Protein AF-A0A7H4MZ09-F1 (afdb_monomer)

Radius of gyration: 12.64 Å; Cα contacts (8 Å, |Δi|>4): 86; chains: 1; bounding box: 28×29×30 Å

Foldseek 3Di:
DDPVVQQPQQADPVRDAQEAELQCVVPDPPCPVVVVVLVCQVVVVVVGHREYEYEPVVCVVRVPSPPHSYYRYDDD

Sequence (76 aa):
MSKERRLSRIFAKDGKSVTLALDGYYFSSKTNGIDNTINQLPALVESGLDCALVTYGMLKKFPRSFQLRSRCITRR

Structure (mmCIF, N/CA/C/O backbone):
data_AF-A0A7H4MZ09-F1
#
_entry.id   AF-A0A7H4MZ09-F1
#
loop_
_atom_site.group_PDB
_atom_site.id
_atom_site.type_symbol
_atom_site.label_atom_id
_atom_site.label_alt_id
_atom_site.label_comp_id
_atom_site.label_asym_id
_atom_site.label_entity_id
_atom_site.label_seq_id
_atom_site.pdbx_PDB_ins_code
_atom_site.Cartn_x
_atom_site.Cartn_y
_atom_site.Cartn_z
_atom_site.occupancy
_atom_site.B_iso_or_equiv
_atom_site.auth_seq_id
_atom_site.auth_comp_id
_atom_site.auth_asym_id
_atom_site.auth_atom_id
_atom_site.pdbx_PDB_model_num
ATOM 1 N N . MET A 1 1 ? -9.984 19.295 2.635 1.00 60.75 1 MET A N 1
ATOM 2 C CA . MET A 1 1 ? -9.681 17.878 2.972 1.00 60.75 1 MET A CA 1
ATOM 3 C C . MET A 1 1 ? -8.786 17.844 4.205 1.00 60.75 1 MET A C 1
ATOM 5 O O . MET A 1 1 ? -7.590 18.116 4.088 1.00 60.75 1 MET A O 1
ATOM 9 N N . SER A 1 2 ? -9.358 17.573 5.380 1.00 89.25 2 SER A N 1
ATOM 10 C CA . SER A 1 2 ? -8.608 17.594 6.641 1.00 89.25 2 SER A CA 1
ATOM 11 C C . SER A 1 2 ? -7.577 16.453 6.713 1.00 89.25 2 SER A C 1
ATOM 13 O O . SER A 1 2 ? -7.585 15.535 5.879 1.00 89.25 2 SER A O 1
ATOM 15 N N . LYS A 1 3 ? -6.623 16.544 7.644 1.00 88.81 3 LYS A N 1
ATOM 16 C CA . LYS A 1 3 ? -5.606 15.499 7.848 1.00 88.81 3 LYS A CA 1
ATOM 17 C C . LYS A 1 3 ? -6.237 14.255 8.474 1.00 88.81 3 LYS A C 1
ATOM 19 O O . LYS A 1 3 ? -5.928 13.149 8.038 1.00 88.81 3 LYS A O 1
ATOM 24 N N . GLU A 1 4 ? -7.196 14.434 9.379 1.00 90.25 4 GLU A N 1
ATOM 25 C CA . GLU A 1 4 ? -7.900 13.343 10.063 1.00 90.25 4 GLU A CA 1
ATOM 26 C C . GLU A 1 4 ? -8.620 12.436 9.058 1.00 90.25 4 GLU A C 1
ATOM 28 O O . GLU A 1 4 ? -8.463 11.219 9.096 1.00 90.25 4 GLU A O 1
ATOM 33 N N . ARG A 1 5 ? -9.319 13.016 8.069 1.00 89.25 5 ARG A N 1
ATOM 34 C CA . ARG A 1 5 ? -10.005 12.242 7.018 1.00 89.25 5 ARG A CA 1
ATOM 35 C C . ARG A 1 5 ? -9.050 11.438 6.126 1.00 89.25 5 ARG A C 1
ATOM 37 O O . ARG A 1 5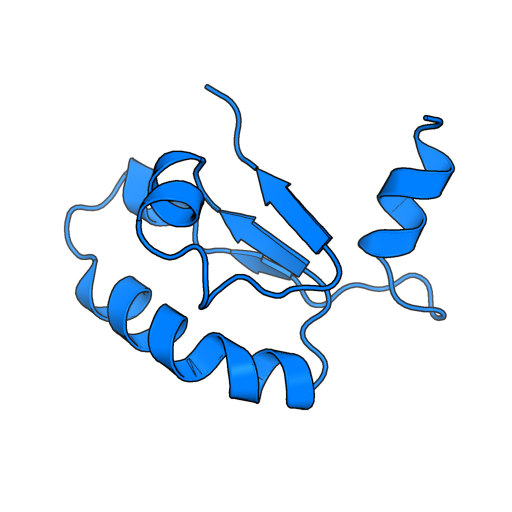 ? -9.461 10.456 5.515 1.00 89.25 5 ARG A O 1
ATOM 44 N N . ARG A 1 6 ? -7.796 11.873 5.970 1.00 90.19 6 ARG A N 1
ATOM 45 C CA . ARG A 1 6 ? -6.782 11.121 5.209 1.00 90.19 6 ARG A CA 1
AT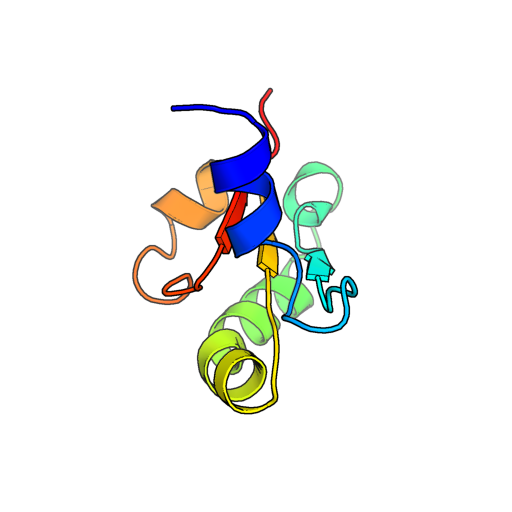OM 4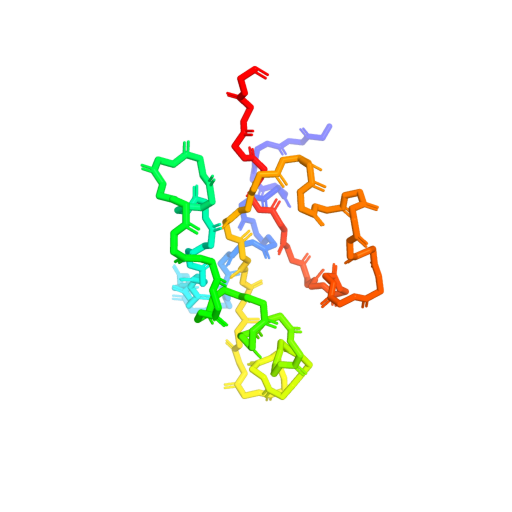6 C C . ARG A 1 6 ? -6.220 9.974 6.038 1.00 90.19 6 ARG A C 1
ATOM 48 O O . ARG A 1 6 ? -6.103 8.871 5.518 1.00 90.19 6 ARG A O 1
ATOM 55 N N . LEU A 1 7 ? -5.936 10.229 7.312 1.00 91.00 7 LEU A N 1
ATOM 56 C CA . LEU A 1 7 ? -5.433 9.223 8.244 1.00 91.00 7 LEU A CA 1
ATOM 57 C C . LEU A 1 7 ? -6.459 8.110 8.490 1.00 91.00 7 LEU A C 1
ATOM 59 O O . LEU A 1 7 ? -6.085 6.943 8.484 1.00 91.00 7 LEU A O 1
ATOM 63 N N . SER A 1 8 ? -7.753 8.431 8.577 1.00 90.62 8 SER A N 1
ATOM 64 C CA . SER A 1 8 ? -8.818 7.430 8.765 1.00 90.62 8 SER A CA 1
ATOM 65 C C . SER A 1 8 ? -8.990 6.446 7.604 1.00 90.62 8 SER A C 1
ATOM 67 O O . SER A 1 8 ? -9.733 5.475 7.720 1.00 90.62 8 SER A O 1
ATOM 69 N N . ARG A 1 9 ? -8.338 6.695 6.463 1.00 89.31 9 ARG A N 1
ATOM 70 C CA . ARG A 1 9 ? -8.286 5.743 5.351 1.00 89.31 9 ARG A CA 1
ATOM 71 C C . ARG A 1 9 ? -7.060 4.830 5.417 1.00 89.31 9 ARG A C 1
ATOM 73 O O . ARG A 1 9 ? -7.061 3.825 4.714 1.00 89.31 9 ARG A O 1
ATOM 80 N N . ILE A 1 10 ? -6.018 5.208 6.161 1.00 91.56 10 ILE A N 1
ATOM 81 C CA . ILE A 1 10 ? -4.769 4.444 6.321 1.00 91.56 10 ILE A CA 1
ATOM 82 C C . ILE A 1 10 ? -4.902 3.463 7.486 1.00 91.56 10 ILE A C 1
ATOM 84 O O . ILE A 1 10 ? -4.479 2.318 7.370 1.00 91.56 10 ILE A O 1
ATOM 88 N N . PHE A 1 11 ? -5.490 3.918 8.592 1.00 91.69 11 PHE A N 1
ATOM 89 C CA . PHE A 1 11 ? -5.707 3.099 9.778 1.00 91.69 11 PHE A CA 1
ATOM 90 C C . PHE A 1 11 ? -7.064 2.391 9.722 1.00 91.69 11 PHE A C 1
ATOM 92 O O . PHE A 1 11 ? -8.080 2.986 9.348 1.00 91.69 11 PHE A O 1
ATOM 99 N N . ALA A 1 12 ? -7.074 1.122 10.117 1.00 87.38 12 ALA A N 1
ATOM 100 C CA . ALA A 1 12 ? -8.266 0.336 10.373 1.00 87.38 12 ALA A CA 1
ATOM 101 C C . ALA A 1 12 ? -9.006 0.842 11.629 1.00 87.38 12 ALA A C 1
ATOM 103 O O . ALA A 1 12 ? -8.577 1.772 12.318 1.00 87.38 12 ALA A O 1
ATOM 104 N N . LYS A 1 13 ? -10.171 0.250 11.924 1.00 86.94 13 LYS A N 1
ATOM 105 C CA . LYS A 1 13 ? -11.040 0.690 13.035 1.00 86.94 13 LYS A CA 1
ATOM 106 C C . LYS A 1 13 ? -10.389 0.543 14.415 1.00 86.94 13 LYS A C 1
ATOM 108 O O . LYS A 1 13 ? -10.782 1.249 15.334 1.00 86.94 13 LYS A O 1
ATOM 113 N N . ASP A 1 14 ? -9.422 -0.358 14.548 1.00 90.88 14 ASP A N 1
ATOM 114 C CA . ASP A 1 14 ? -8.644 -0.586 15.768 1.00 90.88 14 ASP A CA 1
ATOM 115 C C . ASP A 1 14 ? -7.471 0.401 15.930 1.00 90.88 14 ASP A C 1
ATOM 117 O O . ASP A 1 14 ? -6.695 0.294 16.879 1.00 90.88 14 ASP A O 1
ATOM 121 N N . GLY A 1 15 ? -7.328 1.358 15.007 1.00 91.12 15 GLY A N 1
ATOM 122 C CA . GLY A 1 15 ? -6.251 2.344 15.010 1.00 91.12 15 GLY A CA 1
ATOM 123 C C . GLY A 1 15 ? -4.907 1.803 14.520 1.00 91.12 15 GLY A C 1
ATOM 124 O O . GLY A 1 15 ? -3.911 2.520 14.605 1.00 91.12 15 GLY A O 1
ATOM 125 N N . LYS A 1 16 ? -4.851 0.571 13.999 1.00 92.50 16 LYS A N 1
ATOM 126 C CA . LYS A 1 16 ? -3.638 -0.039 13.435 1.00 92.50 16 LYS A CA 1
ATOM 127 C C . LYS A 1 16 ? -3.699 -0.047 11.910 1.00 92.50 16 LYS A C 1
ATOM 129 O O . LYS A 1 16 ? -4.720 0.277 11.316 1.00 92.50 16 LYS A O 1
ATOM 134 N N . SER A 1 17 ? -2.573 -0.331 11.264 1.00 92.56 17 SER A N 1
ATOM 135 C CA . SER A 1 17 ? -2.499 -0.416 9.806 1.00 92.56 17 SER A CA 1
ATOM 136 C C . SER A 1 17 ? -1.480 -1.464 9.400 1.00 92.56 17 SER A C 1
ATOM 138 O O . SER A 1 17 ? -0.330 -1.413 9.846 1.00 92.56 17 SER A O 1
ATOM 140 N N . VAL A 1 18 ? -1.879 -2.377 8.521 1.00 92.69 18 VAL A N 1
ATOM 141 C CA . VAL A 1 18 ? -0.940 -3.205 7.766 1.00 92.69 18 VAL A CA 1
ATOM 142 C C . VAL A 1 18 ? -0.626 -2.463 6.472 1.00 92.69 18 VAL A C 1
ATOM 144 O O . VAL A 1 18 ? -1.470 -2.331 5.585 1.00 92.69 18 VAL A O 1
ATOM 147 N N . THR A 1 19 ? 0.595 -1.932 6.382 1.00 93.06 19 THR A N 1
ATOM 148 C CA . THR A 1 19 ? 1.054 -1.162 5.221 1.00 93.06 19 THR A CA 1
ATOM 149 C C . THR A 1 19 ? 2.135 -1.919 4.459 1.00 93.06 19 THR A C 1
ATOM 151 O O . THR A 1 19 ? 3.179 -2.253 5.013 1.00 93.06 19 THR A O 1
ATOM 154 N N . LEU A 1 20 ? 1.911 -2.134 3.163 1.00 91.88 20 LEU A N 1
ATOM 155 C CA . LEU A 1 20 ? 2.884 -2.7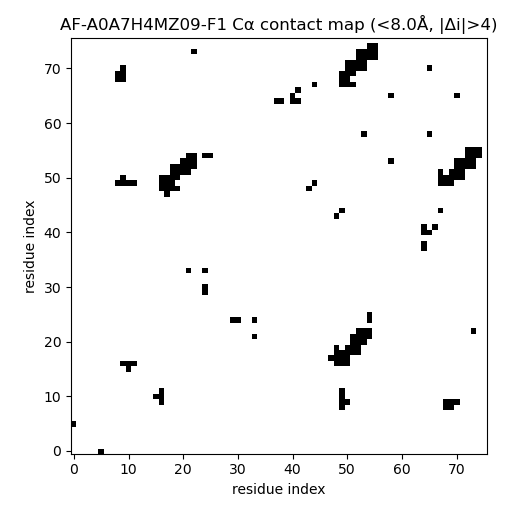43 2.260 1.00 91.88 20 LEU A CA 1
ATOM 156 C C . LEU A 1 20 ? 3.837 -1.672 1.716 1.00 91.88 20 LEU A C 1
ATOM 158 O O . LEU A 1 20 ? 3.404 -0.754 1.020 1.00 91.88 20 LEU A O 1
ATOM 162 N N . ALA A 1 21 ? 5.132 -1.790 2.000 1.00 90.31 21 ALA A N 1
ATOM 163 C CA . ALA A 1 21 ? 6.151 -0.868 1.498 1.00 90.31 21 ALA A CA 1
ATOM 164 C C . ALA A 1 21 ? 6.766 -1.379 0.185 1.00 90.31 21 ALA A C 1
ATOM 166 O O . ALA A 1 21 ? 7.471 -2.384 0.167 1.00 90.31 21 ALA A O 1
ATOM 167 N N . LEU A 1 22 ? 6.494 -0.679 -0.919 1.00 88.12 22 LEU A N 1
ATOM 168 C CA . LEU A 1 22 ? 7.018 -0.963 -2.261 1.00 88.12 22 LEU A CA 1
ATOM 169 C C . LEU A 1 22 ? 7.775 0.232 -2.864 1.00 88.12 22 LEU A C 1
ATOM 171 O O . LEU A 1 22 ? 8.035 0.275 -4.065 1.00 88.12 22 LEU A O 1
ATOM 175 N N . ASP A 1 23 ? 8.152 1.219 -2.059 1.00 83.88 23 ASP A N 1
ATOM 176 C CA . ASP A 1 23 ? 8.962 2.360 -2.490 1.00 83.88 23 ASP A CA 1
ATOM 177 C C . ASP A 1 23 ? 10.429 1.995 -2.782 1.00 83.88 23 ASP A C 1
ATOM 179 O O . ASP A 1 23 ? 11.180 2.827 -3.293 1.00 83.88 23 ASP A O 1
ATOM 183 N N . GLY A 1 24 ? 10.822 0.734 -2.565 1.00 76.75 24 GLY A N 1
ATOM 184 C CA . GLY A 1 24 ? 12.166 0.232 -2.849 1.00 76.75 24 GLY A CA 1
ATOM 185 C C . GLY A 1 24 ? 12.597 0.254 -4.317 1.00 76.75 24 GLY A C 1
ATOM 186 O O . GLY A 1 24 ? 13.795 0.226 -4.602 1.00 76.75 24 GLY A O 1
ATOM 187 N N . TYR A 1 25 ? 11.648 0.425 -5.246 1.00 69.62 25 TYR A N 1
ATOM 188 C CA . TYR A 1 25 ? 11.928 0.702 -6.665 1.00 69.62 25 TYR A CA 1
ATOM 189 C C . TYR A 1 25 ? 12.827 1.932 -6.859 1.00 69.62 25 TYR A C 1
ATOM 191 O O . TYR A 1 25 ? 13.461 2.087 -7.898 1.00 69.62 25 TYR A O 1
ATOM 199 N N . TYR A 1 26 ? 12.856 2.829 -5.872 1.00 68.19 26 TYR A N 1
ATOM 200 C CA . TYR A 1 26 ? 13.659 4.039 -5.917 1.00 68.19 26 TYR A CA 1
ATOM 201 C C . TYR A 1 26 ? 15.172 3.777 -5.797 1.00 68.19 26 TYR A C 1
ATOM 203 O O . TYR A 1 26 ? 15.954 4.481 -6.429 1.00 68.19 26 TYR A O 1
ATOM 211 N N . PHE A 1 27 ? 15.598 2.797 -4.994 1.00 72.69 27 PHE A N 1
ATOM 212 C CA . PHE A 1 27 ? 17.017 2.609 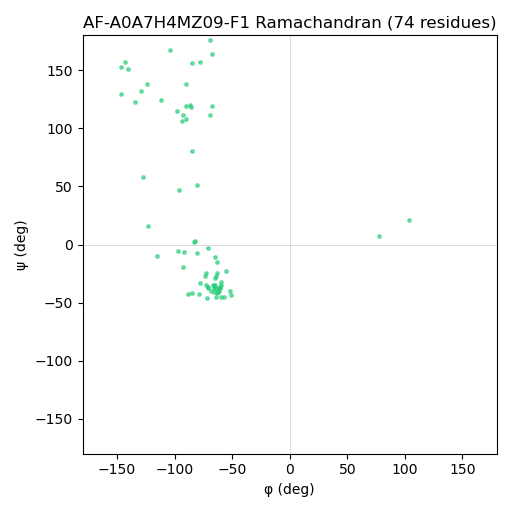-4.650 1.00 72.69 27 PHE A CA 1
ATOM 213 C C . PHE A 1 27 ? 17.624 1.301 -5.169 1.00 72.69 27 PHE A C 1
ATOM 215 O O . PHE A 1 27 ? 18.837 1.119 -5.086 1.00 72.69 27 PHE A O 1
ATOM 222 N N . SER A 1 28 ? 16.807 0.382 -5.688 1.00 73.06 28 SER A N 1
ATOM 223 C CA . SER A 1 28 ? 17.257 -0.930 -6.151 1.00 73.06 28 SER A CA 1
ATOM 224 C C . SER A 1 28 ? 16.758 -1.225 -7.560 1.00 73.06 28 SER A C 1
ATOM 226 O O . SER A 1 28 ? 15.570 -1.118 -7.849 1.00 73.06 28 SER A O 1
ATOM 228 N N . SER A 1 29 ? 17.670 -1.677 -8.421 1.00 67.81 29 SER A N 1
ATOM 229 C CA . SER A 1 29 ? 17.361 -2.200 -9.757 1.00 67.81 29 SER A CA 1
ATOM 230 C C . SER A 1 29 ? 16.867 -3.654 -9.739 1.00 67.81 29 SER A C 1
ATOM 232 O O . SER A 1 29 ? 16.416 -4.163 -10.762 1.00 67.81 29 SER A O 1
ATOM 234 N N . LYS A 1 30 ? 16.913 -4.340 -8.586 1.00 74.44 30 LYS A N 1
ATOM 235 C CA . LYS A 1 30 ? 16.380 -5.702 -8.420 1.00 74.44 30 LYS A CA 1
ATOM 236 C C . LYS A 1 30 ? 14.885 -5.647 -8.102 1.00 74.44 30 LYS A C 1
ATOM 238 O O . LYS A 1 30 ? 14.482 -5.767 -6.948 1.00 74.44 30 LYS A O 1
ATOM 243 N N . THR A 1 31 ? 14.065 -5.465 -9.132 1.00 72.06 31 THR A N 1
ATOM 244 C CA . THR A 1 31 ? 12.621 -5.212 -8.994 1.00 72.06 31 THR A CA 1
ATOM 245 C C . THR A 1 31 ? 11.741 -6.448 -9.145 1.00 72.06 31 THR A C 1
ATOM 247 O O . THR A 1 31 ? 10.546 -6.352 -8.883 1.00 72.06 31 THR A O 1
ATOM 250 N N . ASN A 1 32 ? 12.302 -7.615 -9.487 1.00 76.38 32 ASN A N 1
ATOM 251 C CA . ASN A 1 32 ? 11.528 -8.847 -9.714 1.00 76.38 32 ASN A CA 1
ATOM 252 C C . ASN A 1 32 ? 10.584 -9.188 -8.548 1.00 76.38 32 ASN A C 1
ATOM 254 O O . ASN A 1 32 ? 9.441 -9.583 -8.765 1.00 76.38 32 ASN A O 1
ATOM 258 N N . GLY A 1 33 ? 11.036 -8.995 -7.303 1.00 78.88 33 GLY A N 1
ATOM 259 C CA . GLY A 1 33 ? 10.192 -9.205 -6.123 1.00 78.88 33 GLY A CA 1
ATOM 260 C C . GLY A 1 33 ? 9.032 -8.209 -6.032 1.00 78.88 33 GLY A C 1
ATOM 261 O O . GLY A 1 33 ? 7.929 -8.580 -5.641 1.00 78.88 33 GLY A O 1
ATOM 262 N N . ILE A 1 34 ? 9.250 -6.961 -6.449 1.00 80.69 34 ILE A N 1
ATOM 263 C CA . ILE A 1 34 ? 8.231 -5.908 -6.429 1.00 80.69 34 ILE A CA 1
ATOM 264 C C . ILE A 1 34 ? 7.179 -6.164 -7.511 1.00 80.69 34 ILE A C 1
ATOM 266 O O . ILE A 1 34 ? 5.987 -6.118 -7.217 1.00 80.69 34 ILE A O 1
ATOM 270 N N . ASP A 1 35 ? 7.606 -6.489 -8.733 1.00 79.12 35 ASP A N 1
ATOM 271 C CA . ASP A 1 35 ? 6.699 -6.772 -9.850 1.00 79.12 35 ASP A CA 1
ATOM 272 C C . ASP A 1 35 ? 5.822 -8.009 -9.557 1.00 79.12 35 ASP A C 1
ATOM 274 O O . ASP A 1 35 ? 4.609 -7.970 -9.766 1.00 79.12 35 ASP A O 1
ATOM 278 N N . ASN A 1 36 ? 6.389 -9.065 -8.957 1.00 85.00 36 ASN A N 1
ATOM 279 C CA . ASN A 1 36 ? 5.610 -10.221 -8.493 1.00 85.00 36 ASN A CA 1
ATOM 280 C C . ASN A 1 36 ? 4.610 -9.853 -7.389 1.00 85.00 36 ASN A C 1
ATOM 282 O O . ASN A 1 36 ? 3.462 -10.294 -7.425 1.00 85.00 36 ASN A O 1
ATOM 286 N N . THR A 1 37 ? 5.019 -9.017 -6.432 1.00 86.12 37 THR A N 1
AT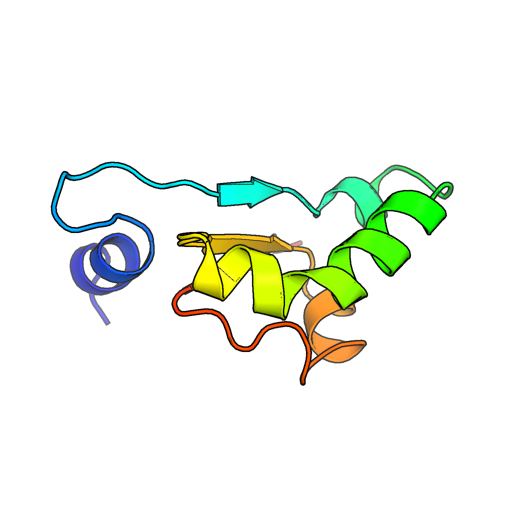OM 287 C CA . THR A 1 37 ? 4.138 -8.577 -5.339 1.00 8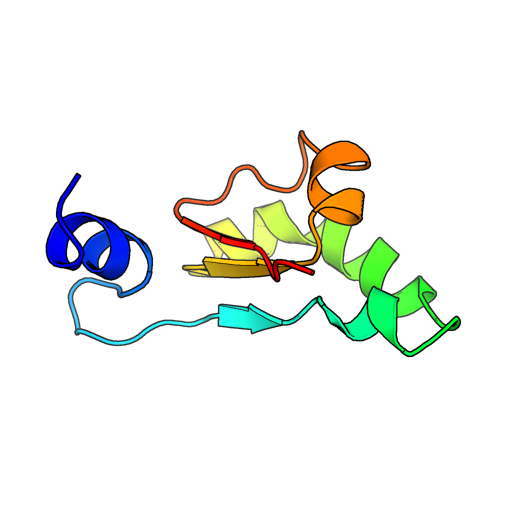6.12 37 THR A CA 1
ATOM 288 C C . THR A 1 37 ? 2.968 -7.739 -5.865 1.00 86.12 37 THR A C 1
ATOM 290 O O . THR A 1 37 ? 1.848 -7.867 -5.375 1.00 86.12 37 THR A O 1
ATOM 293 N N . ILE A 1 38 ? 3.178 -6.931 -6.912 1.00 87.00 38 ILE A N 1
ATOM 294 C CA . ILE A 1 38 ? 2.111 -6.157 -7.570 1.00 87.00 38 ILE A CA 1
ATOM 295 C C . ILE A 1 38 ? 1.011 -7.061 -8.138 1.00 87.00 38 ILE A C 1
ATOM 297 O O . ILE A 1 38 ? -0.163 -6.698 -8.084 1.00 87.00 38 ILE A O 1
ATOM 301 N N . ASN A 1 39 ? 1.359 -8.244 -8.642 1.00 86.56 39 ASN A N 1
ATOM 302 C CA . ASN A 1 39 ? 0.369 -9.196 -9.152 1.00 86.56 39 ASN A CA 1
ATOM 303 C C . ASN A 1 39 ? -0.444 -9.861 -8.030 1.00 86.56 39 ASN A C 1
ATOM 305 O O . ASN A 1 39 ? -1.572 -10.286 -8.259 1.00 86.56 39 ASN A O 1
ATOM 309 N N . GLN A 1 40 ? 0.105 -9.921 -6.816 1.00 89.62 40 GLN A N 1
ATOM 310 C CA . GLN A 1 40 ? -0.545 -10.507 -5.639 1.00 89.62 40 GLN A CA 1
ATOM 311 C C . GLN A 1 40 ? -1.329 -9.481 -4.811 1.00 89.62 40 GLN A C 1
ATOM 313 O O . GLN A 1 40 ? -2.046 -9.858 -3.885 1.00 89.62 40 GLN A O 1
ATOM 318 N N . LEU A 1 41 ? -1.229 -8.189 -5.144 1.00 89.25 41 LEU A N 1
ATOM 319 C CA . LEU A 1 41 ? -1.877 -7.108 -4.400 1.00 89.25 41 LEU A CA 1
ATOM 320 C C . LEU A 1 41 ? -3.380 -7.329 -4.162 1.00 89.25 41 LEU A C 1
ATOM 322 O O . LEU A 1 41 ? -3.800 -7.116 -3.029 1.00 89.25 41 LEU A O 1
ATOM 326 N N . PRO A 1 42 ? -4.190 -7.783 -5.142 1.00 87.94 42 PRO A N 1
ATOM 327 C CA . PRO A 1 42 ? -5.610 -8.047 -4.907 1.00 87.94 42 PRO A CA 1
ATOM 328 C C . PRO A 1 42 ? -5.857 -9.054 -3.774 1.00 87.94 42 PRO A C 1
ATOM 330 O O . PRO A 1 42 ? -6.645 -8.779 -2.875 1.00 87.94 42 PRO A O 1
ATOM 333 N N . ALA A 1 43 ? -5.108 -10.160 -3.751 1.00 90.75 43 ALA A N 1
ATOM 334 C CA . ALA A 1 43 ? -5.213 -11.171 -2.699 1.00 90.75 43 ALA A CA 1
ATOM 335 C C . ALA A 1 43 ? -4.747 -10.638 -1.330 1.00 90.75 43 ALA A C 1
ATOM 337 O O . ALA A 1 43 ? -5.323 -10.970 -0.294 1.00 90.75 43 ALA A O 1
ATOM 338 N N . LEU A 1 44 ? -3.732 -9.766 -1.310 1.00 90.12 44 LEU A N 1
ATOM 339 C CA . LEU A 1 44 ? -3.289 -9.098 -0.082 1.00 90.12 44 LEU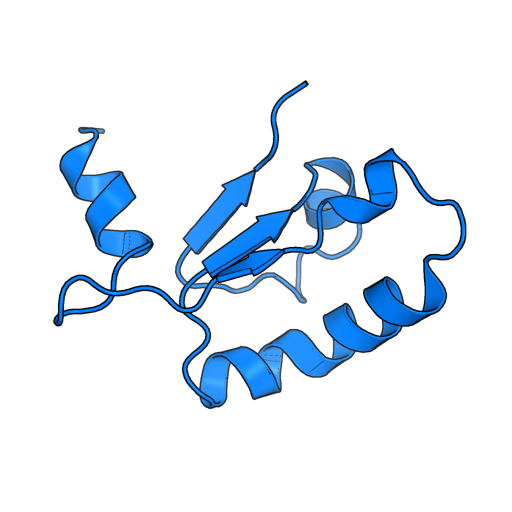 A CA 1
ATOM 340 C C . LEU A 1 44 ? -4.361 -8.143 0.461 1.00 90.12 44 LEU A C 1
ATOM 342 O O . LEU A 1 44 ? -4.553 -8.071 1.672 1.00 90.12 44 LEU A O 1
ATOM 346 N N . VAL A 1 45 ? -5.084 -7.440 -0.416 1.00 88.81 45 VAL A N 1
ATOM 347 C CA . VAL A 1 45 ? -6.217 -6.582 -0.028 1.00 88.81 45 VAL A CA 1
ATOM 348 C C . VAL A 1 45 ? -7.346 -7.402 0.575 1.00 88.81 45 VAL A C 1
ATOM 350 O O . VAL A 1 45 ? -7.848 -7.040 1.637 1.00 88.81 45 VAL A O 1
ATOM 353 N N . GLU A 1 46 ? -7.702 -8.526 -0.047 1.00 88.50 46 GLU A N 1
ATOM 354 C CA . GLU A 1 46 ? -8.687 -9.467 0.503 1.00 88.50 46 GLU A CA 1
ATOM 355 C C . GLU A 1 46 ? -8.258 -10.023 1.869 1.00 88.50 46 GLU A C 1
ATOM 357 O O . GLU A 1 46 ? -9.094 -10.233 2.744 1.00 88.50 46 GLU A O 1
ATOM 362 N N . SER A 1 47 ? -6.949 -10.176 2.084 1.00 91.06 47 SER A N 1
ATOM 363 C CA . SER A 1 47 ? -6.363 -10.661 3.339 1.00 91.06 47 SER A CA 1
ATOM 364 C C . SER A 1 47 ? -6.196 -9.580 4.420 1.00 91.06 47 SER A C 1
ATOM 366 O O . SER A 1 47 ? -5.686 -9.877 5.498 1.00 91.06 47 SER A O 1
ATOM 368 N N . GLY A 1 48 ? -6.614 -8.335 4.163 1.00 87.75 48 GLY A N 1
ATOM 369 C CA . GLY A 1 48 ? -6.596 -7.254 5.156 1.00 87.75 48 GLY A CA 1
ATOM 370 C C . GLY A 1 48 ? -5.469 -6.229 5.006 1.00 87.75 48 GLY A C 1
ATOM 371 O O . GLY A 1 48 ? -5.146 -5.540 5.969 1.00 87.75 48 GLY A O 1
ATOM 372 N N . LEU A 1 49 ? -4.863 -6.096 3.823 1.00 90.12 49 LEU A N 1
ATOM 373 C CA . LEU A 1 49 ? -3.937 -4.997 3.542 1.00 90.12 49 LEU A CA 1
ATOM 374 C C . LEU A 1 49 ? -4.675 -3.645 3.498 1.00 90.12 49 LEU A C 1
ATOM 376 O O . LEU A 1 49 ? -5.516 -3.411 2.627 1.00 90.12 49 LEU A O 1
ATOM 380 N N . ASP A 1 50 ? -4.307 -2.717 4.384 1.00 90.19 50 ASP A N 1
ATOM 381 C CA . ASP A 1 50 ? -4.973 -1.412 4.503 1.00 90.19 50 ASP A CA 1
ATOM 382 C C . ASP A 1 50 ? -4.429 -0.369 3.516 1.00 90.19 50 ASP A C 1
ATOM 384 O O . ASP A 1 50 ? -5.171 0.440 2.940 1.00 90.19 50 ASP A O 1
ATOM 388 N N . CYS A 1 51 ? -3.106 -0.353 3.348 1.00 91.75 51 CYS A N 1
ATOM 389 C CA . CYS A 1 51 ? -2.395 0.696 2.630 1.00 91.75 51 CYS A CA 1
ATOM 390 C C . CYS A 1 51 ? -1.165 0.146 1.901 1.00 91.75 51 CYS A C 1
ATOM 392 O O . CYS A 1 51 ? -0.540 -0.815 2.343 1.00 91.75 51 CYS A O 1
ATOM 394 N N . ALA A 1 52 ? -0.767 0.799 0.809 1.00 92.38 52 ALA A N 1
ATOM 395 C CA . ALA A 1 52 ? 0.552 0.597 0.217 1.00 92.38 52 ALA A CA 1
ATOM 396 C C . ALA A 1 52 ? 1.311 1.916 0.102 1.00 92.38 52 ALA A C 1
ATOM 398 O O . ALA A 1 52 ? 0.756 2.945 -0.304 1.00 92.38 52 ALA A O 1
ATOM 399 N N . LEU A 1 53 ? 2.595 1.859 0.435 1.00 91.94 53 LEU A N 1
ATOM 400 C CA . LEU A 1 53 ? 3.556 2.931 0.271 1.00 91.94 53 LEU A CA 1
ATOM 401 C C . LEU A 1 53 ? 4.338 2.691 -1.023 1.00 91.94 53 LEU A C 1
ATOM 403 O O . LEU A 1 53 ? 5.014 1.680 -1.178 1.00 91.94 53 LEU A O 1
ATOM 407 N N . VAL A 1 54 ? 4.168 3.588 -1.989 1.00 89.75 54 VAL A N 1
ATOM 408 C CA . VAL A 1 54 ? 4.582 3.392 -3.385 1.00 89.75 54 VAL A CA 1
ATOM 409 C C . VAL A 1 54 ? 5.100 4.693 -3.979 1.00 89.75 54 VAL A C 1
ATOM 411 O O . VAL A 1 54 ? 4.721 5.788 -3.556 1.00 89.75 54 VAL A O 1
ATOM 414 N N . THR A 1 55 ? 5.918 4.585 -5.022 1.00 88.75 55 THR A N 1
ATOM 415 C CA . THR A 1 55 ? 6.311 5.756 -5.812 1.00 88.75 55 THR A CA 1
ATOM 416 C C . THR A 1 55 ? 5.195 6.174 -6.773 1.00 88.75 55 THR A C 1
ATOM 418 O O . THR A 1 55 ? 4.354 5.372 -7.193 1.00 88.75 55 THR A O 1
ATOM 421 N N . TYR A 1 56 ? 5.203 7.444 -7.185 1.00 88.12 56 TYR A N 1
ATOM 422 C CA . TYR A 1 56 ? 4.254 7.942 -8.185 1.00 88.12 56 TYR A CA 1
ATOM 423 C C . TYR A 1 56 ? 4.374 7.218 -9.540 1.00 88.12 56 TYR A C 1
ATOM 425 O O . TYR A 1 56 ? 3.362 6.943 -10.188 1.00 88.12 56 TYR A O 1
ATOM 433 N N . GLY A 1 57 ? 5.596 6.861 -9.952 1.00 86.56 57 GLY A N 1
ATOM 434 C CA . GLY A 1 57 ? 5.840 6.121 -11.194 1.00 86.56 57 GLY A CA 1
ATOM 435 C C . GLY A 1 57 ? 5.171 4.745 -11.204 1.00 86.56 57 GLY A C 1
ATOM 436 O O . GLY A 1 57 ? 4.562 4.363 -12.202 1.00 86.56 57 GLY A O 1
ATOM 437 N N . MET A 1 58 ? 5.190 4.037 -10.072 1.00 86.56 58 MET A N 1
ATOM 438 C CA . MET A 1 58 ? 4.531 2.733 -9.941 1.00 86.56 58 MET A CA 1
ATOM 439 C C . MET A 1 58 ? 3.012 2.833 -10.061 1.00 86.56 58 MET A C 1
ATOM 441 O O . MET A 1 58 ? 2.400 2.015 -10.742 1.00 86.56 58 MET A O 1
ATOM 445 N N . LEU A 1 59 ? 2.404 3.864 -9.469 1.00 87.38 59 LEU A N 1
ATOM 446 C CA . LEU A 1 59 ? 0.965 4.099 -9.606 1.00 87.38 59 LEU A CA 1
ATOM 447 C C . LEU A 1 59 ? 0.550 4.376 -11.051 1.00 87.38 59 LEU A C 1
ATOM 449 O O . LEU A 1 59 ? -0.503 3.911 -11.479 1.00 87.38 59 LEU A O 1
ATOM 453 N N . LYS A 1 60 ? 1.379 5.107 -11.808 1.00 87.69 60 LYS A N 1
ATOM 454 C CA . LYS A 1 60 ? 1.152 5.336 -13.241 1.00 87.69 60 LYS A CA 1
ATOM 455 C C . LYS A 1 60 ? 1.313 4.068 -14.074 1.00 87.69 60 LYS A C 1
ATOM 457 O O . LYS A 1 60 ? 0.537 3.866 -15.001 1.00 87.69 60 LYS A O 1
ATOM 462 N N . LYS A 1 61 ? 2.312 3.240 -13.761 1.00 86.12 61 LYS A N 1
ATOM 463 C CA . LYS A 1 61 ? 2.614 2.007 -14.501 1.00 86.12 61 LYS A CA 1
ATOM 464 C C . LYS A 1 61 ? 1.577 0.907 -14.242 1.00 86.12 61 LYS A C 1
ATOM 466 O O . LYS A 1 61 ? 1.235 0.175 -15.163 1.00 86.12 61 LYS A O 1
ATOM 471 N N . PHE A 1 62 ? 1.039 0.828 -13.023 1.00 85.12 62 PHE A N 1
ATOM 472 C CA . PHE A 1 62 ? 0.128 -0.241 -12.590 1.00 85.12 62 PHE A CA 1
ATOM 473 C C . PHE A 1 62 ? -1.184 0.288 -11.974 1.00 85.12 62 PHE A C 1
ATOM 475 O O . PHE A 1 62 ? -1.521 -0.037 -10.834 1.00 85.12 62 PHE A O 1
ATOM 482 N N . PRO A 1 63 ? -1.981 1.091 -12.701 1.00 82.94 63 PRO A N 1
ATOM 483 C CA . PRO A 1 63 ? -3.150 1.765 -12.131 1.00 82.94 63 PRO A CA 1
ATOM 484 C C . PRO A 1 63 ? -4.250 0.795 -11.671 1.00 82.94 63 PRO A C 1
ATOM 486 O O . PRO A 1 63 ? -4.987 1.102 -10.734 1.00 82.94 63 PRO A O 1
ATOM 489 N N . ARG A 1 64 ? -4.357 -0.377 -12.314 1.00 83.12 64 ARG A N 1
ATOM 490 C CA . ARG A 1 64 ? -5.356 -1.406 -11.984 1.00 83.12 64 ARG A CA 1
ATOM 491 C C . ARG A 1 64 ? -4.984 -2.222 -10.747 1.00 83.12 64 ARG A C 1
ATOM 493 O O . ARG A 1 64 ? -5.875 -2.586 -9.993 1.00 83.12 64 ARG A O 1
ATOM 500 N N . SER A 1 65 ? -3.694 -2.455 -10.510 1.00 82.06 65 SER A N 1
ATOM 501 C CA . SER A 1 65 ? -3.222 -3.254 -9.370 1.00 82.06 65 SER A CA 1
ATOM 502 C C . SER A 1 65 ? -3.343 -2.507 -8.041 1.00 82.06 65 SER A C 1
ATOM 504 O O . SER A 1 65 ? -3.522 -3.116 -6.995 1.00 82.06 65 SER A O 1
ATOM 506 N N . PHE A 1 66 ? -3.297 -1.172 -8.070 1.00 82.56 66 PHE A N 1
ATOM 507 C CA . PHE A 1 66 ? -3.389 -0.331 -6.877 1.00 82.56 66 PHE A CA 1
ATOM 508 C C . PHE A 1 66 ? -4.811 0.190 -6.612 1.00 82.56 66 PHE A C 1
ATOM 510 O O . PHE A 1 66 ? -4.994 1.374 -6.305 1.00 82.56 66 PHE A O 1
ATOM 517 N N . GLN A 1 67 ? -5.822 -0.682 -6.687 1.00 78.81 67 GLN A N 1
ATOM 518 C CA . GLN A 1 67 ? -7.199 -0.414 -6.230 1.00 78.81 67 GLN A CA 1
ATOM 519 C C . GLN A 1 67 ? -7.334 -0.583 -4.707 1.00 78.81 67 GLN A C 1
ATOM 521 O O . GLN A 1 67 ? -8.203 -1.277 -4.193 1.00 78.81 67 GLN A O 1
ATOM 526 N N . LEU A 1 68 ? -6.438 0.071 -3.974 1.00 78.19 68 LEU A N 1
ATOM 527 C CA . LEU A 1 68 ? -6.419 0.056 -2.517 1.00 78.19 68 LEU A CA 1
ATOM 528 C C . LEU A 1 68 ? -7.356 1.104 -1.930 1.00 78.19 68 LEU A C 1
ATOM 530 O O . LEU A 1 68 ? -7.587 2.170 -2.514 1.00 78.19 68 LEU A O 1
ATOM 534 N N . ARG A 1 69 ? -7.772 0.845 -0.690 1.00 73.06 69 ARG A N 1
ATOM 535 C CA . ARG A 1 69 ? -8.493 1.804 0.149 1.00 73.06 69 ARG A CA 1
ATOM 536 C C . ARG A 1 69 ? -7.667 3.074 0.402 1.00 73.06 69 ARG A C 1
ATOM 538 O O . ARG A 1 69 ? -8.222 4.175 0.358 1.00 73.06 69 ARG A O 1
ATOM 545 N N . SER A 1 70 ? -6.348 2.924 0.572 1.00 83.44 70 SER A N 1
ATOM 546 C CA . SER A 1 70 ? -5.374 4.017 0.682 1.00 83.44 70 SER A CA 1
ATOM 547 C C . SER A 1 70 ? -4.060 3.753 -0.036 1.00 83.44 70 SER A C 1
ATOM 549 O O . SER A 1 70 ? -3.610 2.621 -0.172 1.00 83.44 70 SER A O 1
ATOM 551 N N . ARG A 1 71 ? -3.426 4.844 -0.479 1.00 88.62 71 ARG A N 1
ATOM 552 C CA . ARG A 1 71 ? -2.103 4.858 -1.110 1.00 88.62 71 ARG A CA 1
ATOM 553 C C . ARG A 1 71 ? -1.275 5.987 -0.513 1.00 88.62 71 ARG A C 1
ATOM 555 O O . ARG A 1 71 ? -1.676 7.151 -0.594 1.00 88.62 71 ARG A O 1
ATOM 562 N N . CYS A 1 72 ? -0.122 5.644 0.041 1.00 88.44 72 CYS A N 1
ATOM 563 C CA . CYS A 1 72 ? 0.881 6.597 0.486 1.00 88.44 72 CYS A CA 1
ATOM 564 C C . CYS A 1 72 ? 1.879 6.805 -0.650 1.00 88.44 72 CYS A C 1
ATOM 566 O O . CYS A 1 72 ? 2.678 5.928 -0.963 1.00 88.44 72 CYS A O 1
ATOM 568 N N . ILE A 1 73 ? 1.794 7.963 -1.300 1.00 88.25 73 ILE A N 1
ATOM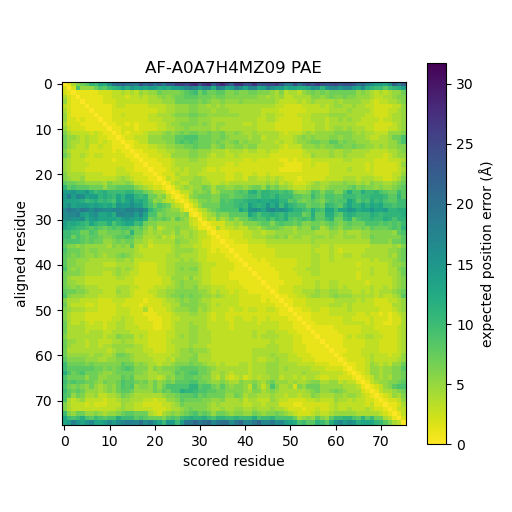 569 C CA . ILE A 1 73 ? 2.669 8.292 -2.424 1.00 88.25 73 ILE A CA 1
ATOM 570 C C . ILE A 1 73 ? 3.908 8.982 -1.874 1.00 88.25 73 ILE A C 1
ATOM 572 O O . ILE A 1 73 ? 3.798 10.066 -1.293 1.00 88.25 73 ILE A O 1
ATOM 576 N N . THR A 1 74 ? 5.078 8.391 -2.092 1.00 81.25 74 THR A N 1
ATOM 577 C CA . THR A 1 74 ? 6.342 9.072 -1.825 1.00 81.25 74 THR A CA 1
ATOM 578 C C . THR A 1 74 ? 6.509 10.191 -2.855 1.00 81.25 74 THR A C 1
ATOM 580 O O . THR A 1 74 ? 6.617 9.954 -4.060 1.00 81.25 74 THR A O 1
ATOM 583 N N . ARG A 1 75 ? 6.423 11.442 -2.386 1.00 65.75 75 ARG A N 1
ATOM 584 C CA . ARG A 1 75 ? 6.699 12.623 -3.207 1.00 65.75 75 ARG A CA 1
ATOM 585 C C . ARG A 1 75 ? 8.191 12.905 -3.157 1.00 65.75 75 ARG A C 1
ATOM 587 O O . ARG A 1 75 ? 8.734 13.164 -2.087 1.00 65.75 75 ARG A O 1
ATOM 594 N N . ARG A 1 76 ? 8.805 12.864 -4.327 1.00 57.22 76 ARG A N 1
ATOM 595 C CA . ARG A 1 76 ? 9.955 13.689 -4.660 1.00 57.22 76 ARG A CA 1
ATOM 596 C C . ARG A 1 76 ? 9.510 14.631 -5.760 1.00 57.22 76 ARG A C 1
ATOM 598 O O . ARG A 1 76 ? 8.748 14.148 -6.630 1.00 57.22 76 ARG A O 1
#

Solvent-accessible surface area (backbone atoms only — not comparable to full-atom values): 4568 Å² total; per-residue (Å²): 136,62,69,65,71,55,50,61,42,39,30,49,98,85,70,47,63,48,67,48,81,55,48,59,68,78,83,41,91,81,43,68,68,56,60,55,46,48,74,44,34,65,62,43,43,77,72,60,49,30,26,38,33,31,38,60,68,54,50,71,74,38,59,79,56,65,77,56,82,23,74,47,67,58,82,128

InterPro domains:
  IPR013785 Aldolase-type TIM barrel [G3DSA:3.20.20.70] (1-75)

pLDDT: mean 84.71, std 7.93, range [57.22, 93.06]

Nearest PDB structures (foldseek):
  2qjg-assembly2_P  TM=7.832E-01  e=1.471E-01  Methanocaldococcus jannaschii
  3q58-assembly1_B  TM=5.838E-01  e=6.683E+00  Salmonella enterica subsp. enterica serovar Typhi

Secondary structure (DSSP, 8-state):
--HHHHHTTTS-TTS---EEE-GGGGT-S--HHHHHHHHHHHHHHHTT--EEEEEHHHHHH-TTTT--SEEEEE--

Organism: NCBI:txid1134687

Mean predicted aligned error: 4.92 Å